Protein AF-A0A1B9MR17-F1 (afdb_monomer_lite)

Sequence (73 aa):
MRGFVEDMENLGNCLDKAQQTYQNSMNKLCKGRGNVIGQIERFREMGIEVKKPINPDITLLSMNELNNENESK

Radius of gyration: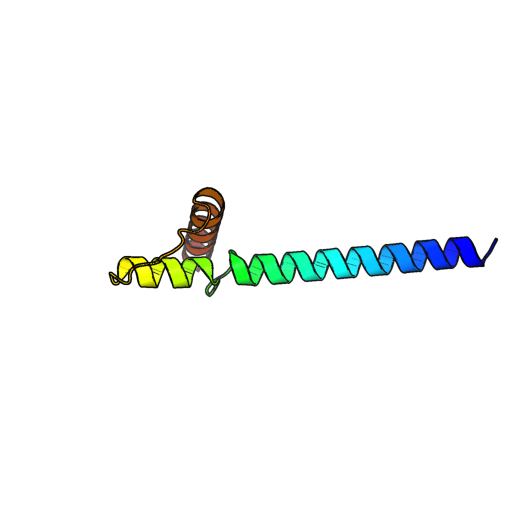 18.48 Å; chains: 1; bounding box: 43×33×48 Å

Foldseek 3Di:
DVVVVVVVVVVVVVVVVVVVVVVVVLCLCAADDHHPLVVVVVCVVVVNDDPDDDDVVSSVSSVVRVVVVVVVD

Secondary structure (DSSP, 8-state):
-HHHHHHHHHHHHHHHHHHHHHHHHHHHHHSSTT-HHHHHHHHHHTT---SSPPPHHHHHHHHHHHHHHHHT-

Structure (mmCIF, N/CA/C/O backbone):
data_AF-A0A1B9MR17-F1
#
_entry.id   AF-A0A1B9MR17-F1
#
loop_
_atom_site.group_PDB
_atom_site.id
_atom_site.type_symbol
_atom_site.label_atom_id
_atom_site.label_alt_id
_atom_site.label_comp_id
_atom_site.label_asym_id
_atom_site.label_entity_id
_atom_site.label_seq_id
_atom_site.pdbx_PDB_ins_code
_atom_site.Cartn_x
_atom_site.Cartn_y
_atom_site.Cartn_z
_atom_site.occupancy
_atom_site.B_iso_or_equiv
_atom_site.auth_seq_id
_atom_site.auth_comp_id
_atom_site.auth_asym_id
_atom_site.auth_atom_id
_atom_site.pdbx_PDB_model_num
ATOM 1 N N . MET A 1 1 ? 24.919 3.603 -26.533 1.00 61.25 1 MET A N 1
ATOM 2 C CA . MET A 1 1 ? 23.939 2.506 -26.342 1.00 61.25 1 MET A CA 1
ATOM 3 C C . MET A 1 1 ? 23.977 1.868 -24.953 1.00 61.25 1 MET A C 1
ATOM 5 O O . MET A 1 1 ? 22.902 1.559 -24.472 1.00 61.25 1 MET A O 1
ATOM 9 N N . ARG A 1 2 ? 25.133 1.711 -24.278 1.00 73.19 2 ARG A N 1
ATOM 10 C CA . ARG A 1 2 ? 25.182 1.177 -22.894 1.00 73.19 2 ARG A CA 1
ATOM 11 C C . ARG A 1 2 ? 24.396 1.999 -21.859 1.00 73.19 2 ARG A C 1
ATOM 13 O O . ARG A 1 2 ? 23.697 1.400 -21.060 1.00 73.19 2 ARG A O 1
ATOM 20 N N . GLY A 1 3 ? 24.444 3.333 -21.942 1.00 89.44 3 GLY A N 1
ATOM 21 C CA . GLY A 1 3 ? 23.753 4.206 -20.979 1.00 89.44 3 GLY A CA 1
ATOM 22 C C . GLY A 1 3 ? 22.234 4.020 -20.944 1.00 89.44 3 GLY A C 1
ATOM 23 O O . GLY A 1 3 ? 21.664 3.951 -19.872 1.00 89.44 3 GLY A O 1
ATOM 24 N N . PHE A 1 4 ? 21.583 3.804 -22.094 1.00 93.69 4 PHE A N 1
ATOM 25 C CA . PHE A 1 4 ? 20.129 3.603 -22.119 1.00 93.69 4 PHE A CA 1
ATOM 26 C C . PHE A 1 4 ? 19.696 2.313 -21.406 1.00 93.69 4 PHE A C 1
ATOM 28 O O . PHE A 1 4 ? 18.661 2.283 -20.754 1.00 93.69 4 PHE A O 1
ATOM 35 N N . VAL A 1 5 ? 20.485 1.240 -21.521 1.00 95.12 5 VAL A N 1
ATOM 36 C CA . VAL A 1 5 ? 20.190 -0.025 -20.829 1.00 95.12 5 VAL A CA 1
ATOM 37 C C . VAL A 1 5 ? 20.338 0.151 -19.317 1.00 95.12 5 VAL A C 1
ATOM 39 O O . VAL A 1 5 ? 19.471 -0.292 -18.571 1.00 95.12 5 VAL A O 1
ATOM 42 N N . GLU A 1 6 ? 21.381 0.856 -18.879 1.00 95.81 6 GLU A N 1
ATOM 43 C CA . GLU A 1 6 ? 21.605 1.198 -17.470 1.00 95.81 6 GLU A CA 1
ATOM 44 C C . GLU A 1 6 ? 20.500 2.118 -16.917 1.00 95.81 6 GLU A C 1
ATOM 46 O O . GLU A 1 6 ? 19.991 1.889 -15.821 1.00 95.81 6 GLU A O 1
ATOM 51 N N . ASP A 1 7 ? 20.047 3.103 -17.698 1.00 96.31 7 ASP A N 1
ATOM 52 C CA . ASP A 1 7 ? 18.922 3.975 -17.338 1.00 96.31 7 ASP A CA 1
ATOM 53 C C . ASP A 1 7 ? 17.621 3.177 -17.152 1.00 96.31 7 ASP A C 1
ATOM 55 O O . ASP A 1 7 ? 16.870 3.418 -16.204 1.00 96.31 7 ASP A O 1
ATOM 59 N N . MET A 1 8 ? 17.353 2.202 -18.028 1.00 96.94 8 MET A N 1
ATOM 60 C CA . MET A 1 8 ? 16.172 1.339 -17.920 1.00 96.94 8 MET A CA 1
ATOM 61 C C . MET A 1 8 ? 16.258 0.374 -16.729 1.00 96.94 8 MET A C 1
ATOM 63 O O . MET A 1 8 ? 15.249 0.142 -16.064 1.00 96.94 8 MET A O 1
ATOM 67 N N . GLU A 1 9 ? 17.444 -0.150 -16.414 1.00 96.50 9 GLU A N 1
ATOM 68 C CA . GLU A 1 9 ? 17.664 -0.975 -15.219 1.00 96.50 9 GLU A CA 1
ATOM 69 C C . GLU A 1 9 ? 17.444 -0.162 -13.932 1.00 96.50 9 GLU A C 1
ATOM 71 O O . GLU A 1 9 ? 16.732 -0.590 -13.019 1.00 96.50 9 GLU A O 1
ATOM 76 N N . ASN A 1 10 ? 17.963 1.068 -13.889 1.00 97.44 10 ASN A N 1
ATOM 77 C CA . ASN A 1 10 ? 17.732 1.999 -12.787 1.00 97.44 10 ASN A CA 1
ATOM 78 C C . ASN A 1 10 ? 16.249 2.354 -12.626 1.00 97.44 10 ASN A C 1
ATOM 80 O O . ASN A 1 10 ? 15.747 2.410 -11.500 1.00 97.44 10 ASN A O 1
ATOM 84 N N . LEU A 1 11 ? 15.529 2.554 -13.733 1.00 97.62 11 LEU A N 1
ATOM 85 C CA . LEU A 1 11 ? 14.087 2.782 -13.702 1.00 97.62 11 LEU A CA 1
ATOM 86 C C . LEU A 1 11 ? 13.343 1.582 -13.102 1.00 97.62 11 LEU A C 1
ATOM 88 O O . LEU A 1 11 ? 12.495 1.781 -12.232 1.00 97.62 11 LEU A O 1
ATOM 92 N N . GLY A 1 12 ? 13.692 0.359 -13.510 1.00 97.88 12 GLY A N 1
ATOM 93 C CA . GLY A 1 12 ? 13.138 -0.868 -12.929 1.00 97.88 12 GLY A CA 1
ATOM 94 C C . GLY A 1 12 ? 13.310 -0.907 -11.409 1.00 97.88 12 GLY A C 1
ATOM 95 O O . GLY A 1 12 ? 12.333 -1.032 -10.672 1.00 97.88 12 GLY A O 1
ATOM 96 N N . ASN A 1 13 ? 14.526 -0.646 -10.927 1.00 98.12 13 ASN A N 1
ATOM 97 C CA . ASN A 1 13 ? 14.826 -0.597 -9.493 1.00 98.12 13 ASN A CA 1
ATOM 98 C C . ASN A 1 13 ? 14.014 0.470 -8.737 1.00 98.12 13 ASN A C 1
ATOM 100 O O . ASN A 1 13 ? 13.603 0.264 -7.590 1.00 98.12 13 ASN A O 1
ATOM 104 N N . CYS A 1 14 ? 13.788 1.634 -9.348 1.00 98.12 14 CYS A N 1
ATOM 105 C CA . CYS A 1 14 ? 12.964 2.691 -8.762 1.00 98.12 14 CYS A CA 1
ATOM 106 C C . CYS A 1 14 ? 11.489 2.286 -8.671 1.00 98.12 14 CYS A C 1
ATOM 108 O O . CYS A 1 14 ? 10.850 2.556 -7.652 1.00 98.12 14 CYS A O 1
ATOM 110 N N . LEU A 1 15 ? 10.958 1.617 -9.697 1.00 98.44 15 LEU A N 1
ATOM 111 C CA . LEU A 1 15 ? 9.586 1.112 -9.698 1.00 98.44 15 LEU A CA 1
ATOM 112 C C . LEU A 1 15 ? 9.388 0.039 -8.626 1.00 98.44 15 LEU A C 1
ATOM 114 O O . LEU A 1 15 ? 8.416 0.110 -7.874 1.00 98.44 15 LEU A O 1
ATOM 118 N N . ASP A 1 16 ? 10.341 -0.878 -8.473 1.00 98.12 16 ASP A N 1
ATOM 119 C CA . ASP A 1 16 ? 10.288 -1.902 -7.427 1.00 98.12 16 ASP A CA 1
ATOM 120 C C . ASP A 1 16 ? 10.277 -1.281 -6.027 1.00 98.12 16 ASP A C 1
ATOM 122 O O . ASP A 1 16 ? 9.461 -1.644 -5.173 1.00 98.12 16 ASP A O 1
ATOM 126 N N . LYS A 1 17 ? 11.125 -0.274 -5.789 1.00 98.06 17 LYS A N 1
ATOM 127 C CA . LYS A 1 17 ? 11.132 0.476 -4.522 1.00 98.06 17 LYS A CA 1
ATOM 128 C C . LYS A 1 17 ? 9.824 1.224 -4.285 1.00 98.06 17 LYS A C 1
ATOM 130 O O . LYS A 1 17 ? 9.322 1.235 -3.156 1.00 98.06 17 LYS A O 1
ATOM 135 N N . ALA A 1 18 ? 9.267 1.848 -5.321 1.00 97.88 18 ALA A N 1
ATOM 136 C CA . ALA A 1 18 ? 7.989 2.543 -5.233 1.00 97.88 18 ALA A CA 1
ATOM 137 C C . ALA A 1 18 ? 6.866 1.563 -4.870 1.00 97.88 18 ALA A C 1
ATOM 139 O O . ALA A 1 18 ? 6.100 1.820 -3.938 1.00 97.88 18 ALA A O 1
ATOM 140 N N . GLN A 1 19 ? 6.834 0.399 -5.522 1.00 97.62 19 GLN A N 1
ATOM 141 C CA . GLN A 1 19 ? 5.863 -0.652 -5.251 1.00 97.62 19 GLN A CA 1
ATOM 142 C C . GLN A 1 19 ? 5.976 -1.167 -3.812 1.00 97.62 19 GLN A C 1
ATOM 144 O O . GLN A 1 19 ? 4.970 -1.249 -3.107 1.00 97.62 19 GLN A O 1
ATOM 149 N N . GLN A 1 20 ? 7.186 -1.461 -3.332 1.00 97.38 20 GLN A N 1
ATOM 150 C CA . GLN A 1 20 ? 7.405 -1.901 -1.949 1.00 97.38 20 GLN A CA 1
ATOM 151 C C . GLN A 1 20 ? 6.963 -0.843 -0.934 1.00 97.38 20 GLN A C 1
ATOM 153 O O . GLN A 1 20 ? 6.293 -1.156 0.052 1.00 97.38 20 GLN A O 1
ATOM 158 N N . THR A 1 21 ? 7.294 0.424 -1.183 1.00 96.69 21 THR A N 1
ATOM 159 C CA . THR A 1 21 ? 6.903 1.540 -0.311 1.00 96.69 21 THR A CA 1
ATOM 160 C C . THR A 1 21 ? 5.385 1.691 -0.258 1.00 96.69 21 THR A C 1
ATOM 162 O O . THR A 1 21 ? 4.821 1.867 0.827 1.00 96.69 21 THR A O 1
ATOM 165 N N . TYR A 1 22 ? 4.716 1.561 -1.406 1.00 95.56 22 TYR A N 1
ATOM 166 C CA . TYR A 1 22 ? 3.261 1.570 -1.494 1.00 95.56 22 TYR A CA 1
ATOM 167 C C . TYR A 1 22 ? 2.645 0.425 -0.684 1.00 95.56 22 TYR A C 1
ATOM 169 O O . TYR A 1 22 ? 1.810 0.682 0.181 1.00 95.56 22 TYR A O 1
ATOM 177 N N . GLN A 1 23 ? 3.103 -0.816 -0.882 1.00 93.44 23 GLN A N 1
ATOM 178 C CA . GLN A 1 23 ? 2.588 -1.975 -0.142 1.00 93.44 23 GLN A CA 1
ATOM 179 C C . GLN A 1 23 ? 2.786 -1.820 1.370 1.00 93.44 23 GLN A C 1
ATOM 181 O O . GLN A 1 23 ? 1.849 -2.012 2.141 1.00 93.44 23 GLN A O 1
ATOM 186 N N . ASN A 1 24 ? 3.968 -1.381 1.807 1.00 92.94 24 ASN A N 1
ATOM 187 C CA . ASN A 1 24 ? 4.255 -1.145 3.223 1.00 92.94 24 ASN A CA 1
ATOM 188 C C . ASN A 1 24 ? 3.358 -0.060 3.833 1.00 92.94 24 ASN A C 1
ATOM 190 O O . ASN A 1 24 ? 2.912 -0.185 4.976 1.00 92.94 24 ASN A O 1
ATOM 194 N N . SER A 1 25 ? 3.086 1.002 3.077 1.00 92.81 25 SER A N 1
ATOM 195 C CA . SER A 1 25 ? 2.193 2.081 3.505 1.00 92.81 25 SER A CA 1
ATOM 196 C C . SER A 1 25 ? 0.746 1.604 3.572 1.00 92.81 25 SER A C 1
ATOM 198 O O . SER A 1 25 ? 0.060 1.879 4.553 1.00 92.81 25 SER A O 1
ATOM 200 N N . MET A 1 26 ? 0.303 0.829 2.580 1.00 91.06 26 MET A N 1
ATOM 201 C CA . MET A 1 26 ? -1.044 0.267 2.539 1.00 91.06 26 MET A CA 1
ATOM 202 C C . MET A 1 26 ? -1.270 -0.741 3.667 1.00 91.06 26 MET A C 1
ATOM 204 O O . MET A 1 26 ? -2.338 -0.739 4.276 1.00 91.06 26 MET A O 1
ATOM 208 N N . ASN A 1 27 ? -0.244 -1.525 4.013 1.00 89.81 27 ASN A N 1
ATOM 209 C CA . ASN A 1 27 ? -0.269 -2.380 5.191 1.00 89.81 27 ASN A CA 1
ATOM 210 C C . ASN A 1 27 ? -0.516 -1.538 6.446 1.00 89.81 27 ASN A C 1
ATOM 212 O O . ASN A 1 27 ? -1.537 -1.688 7.097 1.00 89.81 27 ASN A O 1
ATOM 216 N N . LYS A 1 28 ? 0.326 -0.542 6.730 1.00 90.81 28 LYS A N 1
ATOM 217 C CA . LYS A 1 28 ? 0.134 0.322 7.910 1.00 90.81 28 LYS A CA 1
ATOM 218 C C . LYS A 1 28 ? -1.220 1.042 7.926 1.00 90.81 28 LYS A C 1
ATOM 220 O O . LYS A 1 28 ? -1.787 1.249 8.998 1.00 90.81 28 LYS A O 1
ATOM 225 N N . LEU A 1 29 ? -1.727 1.434 6.760 1.00 89.75 29 LEU A N 1
ATOM 226 C CA . LEU A 1 29 ? -2.997 2.139 6.636 1.00 89.75 29 LEU A CA 1
ATOM 227 C C . LEU A 1 29 ? -4.190 1.231 6.947 1.00 89.75 29 LEU A C 1
ATOM 229 O O . LEU A 1 29 ? -5.020 1.599 7.776 1.00 89.75 29 LEU A O 1
ATOM 233 N N . CYS A 1 30 ? -4.275 0.068 6.292 1.00 89.81 30 CYS A N 1
ATOM 234 C CA . CYS A 1 30 ? -5.495 -0.740 6.270 1.00 89.81 30 CYS A CA 1
ATOM 235 C C . CYS A 1 30 ? -5.309 -2.250 6.484 1.00 89.81 30 CYS A C 1
ATOM 237 O O . CYS A 1 30 ? -6.312 -2.918 6.678 1.00 89.81 30 CYS A O 1
ATOM 239 N N . LYS A 1 31 ? -4.091 -2.811 6.489 1.00 85.62 31 LYS A N 1
ATOM 240 C CA . LYS A 1 31 ? -3.888 -4.270 6.627 1.00 85.62 31 LYS A CA 1
ATOM 241 C C . LYS A 1 31 ? -3.128 -4.637 7.903 1.00 85.62 31 LYS A C 1
ATOM 243 O O . LYS A 1 31 ? -2.237 -3.923 8.353 1.00 85.62 31 LYS A O 1
ATOM 248 N N . GLY A 1 32 ? -3.453 -5.778 8.493 1.00 80.94 32 GLY A N 1
ATOM 249 C CA . GLY A 1 32 ? -2.766 -6.272 9.684 1.00 80.94 32 GLY A CA 1
ATOM 250 C C . GLY A 1 32 ? -3.302 -5.759 11.021 1.00 80.94 32 GLY A C 1
ATOM 251 O O . GLY A 1 32 ? -3.926 -4.692 11.121 1.00 80.94 32 GLY A O 1
ATOM 252 N N . ARG A 1 33 ? -3.007 -6.538 12.072 1.00 74.75 33 ARG A N 1
ATOM 253 C CA . ARG A 1 33 ? -3.360 -6.343 13.493 1.00 74.75 33 ARG A CA 1
ATOM 254 C C . ARG A 1 33 ? -2.745 -5.092 14.143 1.00 74.75 33 ARG A C 1
ATOM 256 O O . ARG A 1 33 ? -1.927 -5.172 15.058 1.00 74.75 33 ARG A O 1
ATOM 263 N N . GLY A 1 34 ? -3.137 -3.919 13.671 1.00 82.44 34 GLY A N 1
ATOM 264 C CA . GLY A 1 34 ? -2.646 -2.629 14.167 1.00 82.44 34 GLY A CA 1
ATOM 265 C C . GLY A 1 34 ? -2.750 -1.489 13.163 1.00 82.44 34 GLY A C 1
ATOM 266 O O . GLY A 1 34 ? -2.233 -0.406 13.431 1.00 82.44 34 GLY A O 1
ATOM 267 N N . ASN A 1 35 ? -3.397 -1.712 12.020 1.00 91.75 35 ASN A N 1
ATOM 268 C CA . ASN A 1 35 ? -3.554 -0.685 11.007 1.00 91.75 35 ASN A CA 1
ATOM 269 C C . ASN A 1 35 ? -4.315 0.551 11.527 1.00 91.75 35 ASN A C 1
ATOM 271 O O . ASN A 1 35 ? -5.142 0.465 12.441 1.00 91.75 35 ASN A O 1
ATOM 275 N N . VAL A 1 36 ? -4.003 1.709 10.946 1.00 91.19 36 VAL A N 1
ATOM 276 C CA . VAL A 1 36 ? -4.511 3.017 11.387 1.00 91.19 36 VAL A CA 1
ATOM 277 C C . VAL A 1 36 ? -6.035 3.089 11.306 1.00 91.19 36 VAL A C 1
ATOM 279 O O . VAL A 1 36 ? -6.670 3.577 12.238 1.00 91.19 36 VAL A O 1
ATOM 282 N N . ILE A 1 37 ? -6.631 2.570 10.232 1.00 91.00 37 ILE A N 1
ATOM 283 C CA . ILE A 1 37 ? -8.087 2.587 10.042 1.00 91.00 37 ILE A CA 1
ATOM 284 C C . ILE A 1 37 ? -8.798 1.812 11.156 1.00 91.00 37 ILE A C 1
ATOM 286 O O . ILE A 1 37 ? -9.707 2.341 11.787 1.00 91.00 37 ILE A O 1
ATOM 290 N N . GLY A 1 38 ? -8.332 0.606 11.480 1.00 89.31 38 GLY A N 1
ATOM 291 C CA . GLY A 1 38 ? -8.900 -0.195 12.561 1.00 89.31 38 GLY A CA 1
ATOM 292 C C . GLY A 1 38 ? -8.734 0.446 13.943 1.00 89.31 38 GLY A C 1
ATOM 293 O O . GLY A 1 38 ? -9.546 0.207 14.831 1.00 89.31 38 GLY A O 1
ATOM 294 N N . GLN A 1 39 ? -7.700 1.266 14.160 1.00 89.00 39 GLN A N 1
ATOM 295 C CA . GLN A 1 39 ? -7.569 2.054 15.394 1.00 89.00 39 GLN A CA 1
ATOM 296 C C . GLN A 1 39 ? -8.579 3.207 15.445 1.00 89.00 39 GLN A C 1
ATOM 298 O O . GLN A 1 39 ? -9.209 3.424 16.477 1.00 89.00 39 GLN A O 1
ATOM 303 N N . ILE A 1 40 ? -8.759 3.920 14.332 1.00 89.25 40 ILE A N 1
ATOM 304 C CA . ILE A 1 40 ? -9.729 5.017 14.217 1.00 89.25 40 ILE A CA 1
ATOM 305 C C . ILE A 1 40 ? -11.154 4.510 14.445 1.00 89.25 40 ILE A C 1
ATOM 307 O O . ILE A 1 40 ? -11.927 5.146 15.158 1.00 89.25 40 ILE A O 1
ATOM 311 N N . GLU A 1 41 ? -11.485 3.340 13.912 1.00 87.50 41 GLU A N 1
ATOM 312 C CA . GLU A 1 41 ? -12.805 2.737 14.097 1.00 87.50 41 GLU A CA 1
ATOM 313 C C . GLU A 1 41 ? -13.041 2.296 15.543 1.00 87.50 41 GLU A C 1
ATOM 315 O O . GLU A 1 41 ? -14.105 2.575 16.087 1.00 87.50 41 GLU A O 1
ATOM 320 N N . ARG A 1 42 ? -12.025 1.765 16.236 1.00 87.06 42 ARG A N 1
ATOM 321 C CA . ARG A 1 42 ? -12.105 1.532 17.690 1.00 87.06 42 ARG A CA 1
ATOM 322 C C . ARG A 1 42 ? -12.353 2.817 18.480 1.00 87.06 42 ARG A C 1
ATOM 324 O O . ARG A 1 42 ? -13.109 2.807 19.446 1.00 87.06 42 ARG A O 1
ATOM 331 N N . PHE A 1 43 ? -11.744 3.941 18.092 1.00 88.00 43 PHE A N 1
ATOM 332 C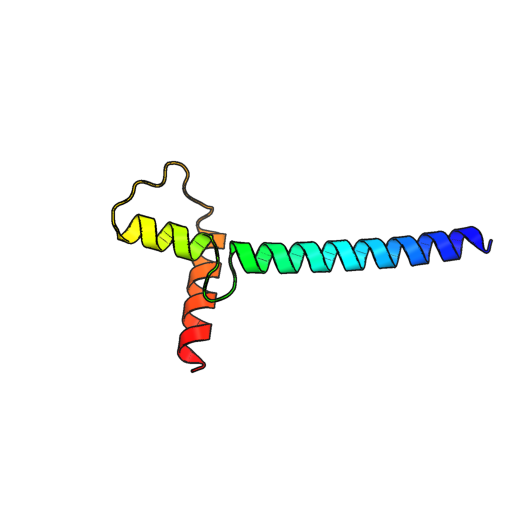 CA . PHE A 1 43 ? -12.046 5.231 18.723 1.00 88.00 43 PHE A CA 1
ATOM 333 C C . PHE A 1 43 ? -13.502 5.648 18.488 1.00 88.00 43 PHE A C 1
ATOM 335 O O . PHE A 1 43 ? -14.155 6.118 19.421 1.00 88.00 43 PHE A O 1
ATOM 342 N N . ARG A 1 44 ? -14.029 5.416 17.280 1.00 85.69 44 ARG A N 1
ATOM 343 C CA . ARG A 1 44 ? -15.438 5.664 16.954 1.00 85.69 44 ARG A CA 1
ATOM 344 C C . ARG A 1 44 ? -16.380 4.793 17.790 1.00 85.69 44 ARG A C 1
ATOM 346 O O . ARG A 1 44 ? -17.361 5.309 18.314 1.00 85.69 44 ARG A O 1
ATOM 353 N N . GLU A 1 45 ? -16.058 3.512 17.972 1.00 86.00 45 GLU A N 1
ATOM 354 C CA . GLU A 1 45 ? -16.800 2.586 18.847 1.00 86.00 45 GLU A CA 1
ATOM 355 C C . GLU A 1 45 ? -16.812 3.046 20.313 1.00 86.00 45 GLU A C 1
ATOM 357 O O . GLU A 1 45 ? -17.811 2.879 21.007 1.00 86.00 45 GLU A O 1
ATOM 362 N N . MET A 1 46 ? -15.739 3.692 20.775 1.00 88.88 46 MET A N 1
ATOM 363 C CA . MET A 1 46 ? -15.656 4.292 22.113 1.00 88.88 46 MET A CA 1
ATOM 364 C C . MET A 1 46 ? -16.361 5.657 22.228 1.00 88.88 46 MET A C 1
ATOM 366 O O . MET A 1 46 ? -16.257 6.318 23.261 1.00 88.88 46 MET A O 1
ATOM 370 N N . GLY A 1 47 ? -17.078 6.096 21.190 1.00 86.94 47 GLY A N 1
ATOM 371 C CA . GLY A 1 47 ? -17.845 7.343 21.197 1.00 86.94 47 GLY A CA 1
ATOM 372 C C . GLY A 1 47 ? -17.019 8.602 20.923 1.00 86.94 47 GLY A C 1
ATOM 373 O O . GLY A 1 47 ? -17.508 9.708 21.147 1.00 86.94 47 GLY A O 1
ATOM 374 N N . ILE A 1 48 ? -15.780 8.465 20.437 1.00 89.56 48 ILE A N 1
ATOM 375 C CA . ILE A 1 48 ? -14.967 9.608 20.009 1.00 89.56 48 ILE A CA 1
ATOM 376 C C . ILE A 1 48 ? -15.410 10.039 18.608 1.00 89.56 48 ILE A C 1
ATOM 378 O O . ILE A 1 48 ? -15.447 9.242 17.669 1.00 89.56 48 ILE A O 1
ATOM 382 N N . GLU A 1 49 ? -15.716 11.326 18.454 1.00 81.94 49 GLU A N 1
ATOM 383 C CA . GLU A 1 49 ? -16.145 11.894 17.179 1.00 81.94 49 GLU A CA 1
ATOM 384 C C . GLU A 1 49 ? -14.972 12.014 16.188 1.00 81.94 49 GLU A C 1
ATOM 386 O O . GLU A 1 49 ? -14.000 12.743 16.411 1.00 81.94 49 GLU A O 1
ATOM 391 N N . VAL A 1 50 ? -15.083 11.334 15.044 1.00 79.62 50 VAL A N 1
ATOM 392 C CA . VAL A 1 50 ? -14.109 11.415 13.949 1.00 79.62 50 VAL A CA 1
ATOM 393 C C . VAL A 1 50 ? -14.594 12.438 12.921 1.00 79.62 50 VAL A C 1
ATOM 395 O O . VAL A 1 50 ? -15.455 12.155 12.093 1.00 79.62 50 VAL A O 1
ATOM 398 N N . LYS A 1 51 ? -14.005 13.640 12.949 1.00 77.00 51 LYS A N 1
ATOM 399 C CA . LYS A 1 51 ? -14.427 14.802 12.133 1.00 77.00 51 LYS A CA 1
ATOM 400 C C . LYS A 1 51 ? -14.381 14.592 10.614 1.00 77.00 51 LYS A C 1
ATOM 402 O O . LYS A 1 51 ? -15.018 15.339 9.877 1.00 77.00 51 LYS A O 1
ATOM 407 N N . LYS A 1 52 ? -13.583 13.638 10.129 1.00 78.44 52 LYS A N 1
ATOM 408 C CA . LYS A 1 52 ? -13.500 13.279 8.709 1.00 78.44 52 LYS A CA 1
ATOM 409 C C . LYS A 1 52 ? -13.584 11.761 8.581 1.00 78.44 52 LYS A C 1
ATOM 411 O O . LYS A 1 52 ? -12.57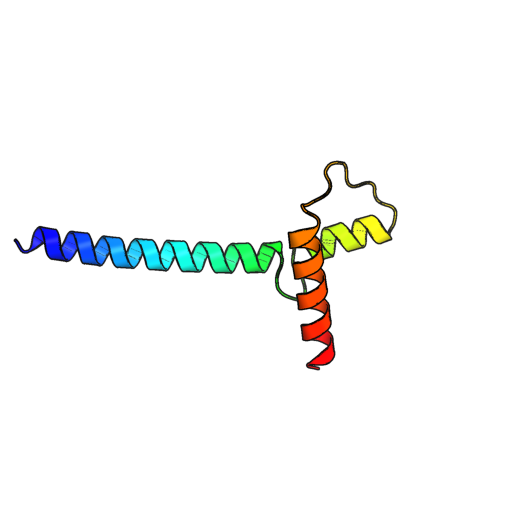6 11.103 8.846 1.00 78.44 52 LYS A O 1
ATOM 416 N N . PRO A 1 53 ? -14.751 11.209 8.216 1.00 71.12 53 PRO A N 1
ATOM 417 C CA . PRO A 1 53 ? -14.872 9.776 8.014 1.00 71.12 53 PRO A CA 1
ATOM 418 C C . PRO A 1 53 ? -13.944 9.335 6.879 1.00 71.12 53 PRO A C 1
ATOM 420 O O . PRO A 1 53 ? -13.804 10.018 5.862 1.00 71.12 53 PRO A O 1
ATOM 423 N N . ILE A 1 54 ? -13.277 8.204 7.087 1.00 81.56 54 ILE A N 1
ATOM 424 C CA . ILE A 1 54 ? -12.449 7.555 6.070 1.00 81.56 54 ILE A CA 1
ATOM 425 C C . ILE A 1 54 ? -13.377 6.911 5.033 1.00 81.56 54 ILE A C 1
ATOM 427 O O . ILE A 1 54 ? -14.527 6.599 5.343 1.00 81.56 54 ILE A O 1
ATOM 431 N N . ASN A 1 55 ? -12.898 6.755 3.793 1.00 85.69 55 ASN A N 1
ATOM 432 C CA . ASN A 1 55 ? -13.667 6.111 2.729 1.00 85.69 55 ASN A CA 1
ATOM 433 C C . ASN A 1 55 ? -14.216 4.747 3.222 1.00 85.69 55 ASN A C 1
ATOM 435 O O . ASN A 1 55 ? -13.405 3.887 3.584 1.00 85.69 55 ASN A O 1
ATOM 439 N N . PRO A 1 56 ? -15.550 4.539 3.203 1.00 83.38 56 PRO A N 1
ATOM 440 C CA . PRO A 1 56 ? -16.189 3.320 3.694 1.00 83.38 56 PRO A CA 1
ATOM 441 C C . PRO A 1 56 ? -15.650 2.032 3.067 1.00 83.38 56 PRO A C 1
ATOM 443 O O . PRO A 1 56 ? -15.540 1.027 3.765 1.00 83.38 56 PRO A O 1
ATOM 446 N N . ASP A 1 57 ? -15.266 2.064 1.790 1.00 86.50 57 ASP A N 1
ATOM 447 C CA . ASP A 1 57 ? -14.772 0.887 1.070 1.00 86.50 57 ASP A CA 1
ATOM 448 C C . ASP A 1 57 ? -13.431 0.409 1.642 1.00 86.50 57 ASP A C 1
ATOM 450 O O . ASP A 1 57 ? -13.215 -0.783 1.865 1.00 86.50 57 ASP A O 1
ATOM 454 N N . ILE A 1 58 ? -12.529 1.354 1.935 1.00 84.75 58 ILE A N 1
ATOM 455 C CA . ILE A 1 58 ? -11.212 1.054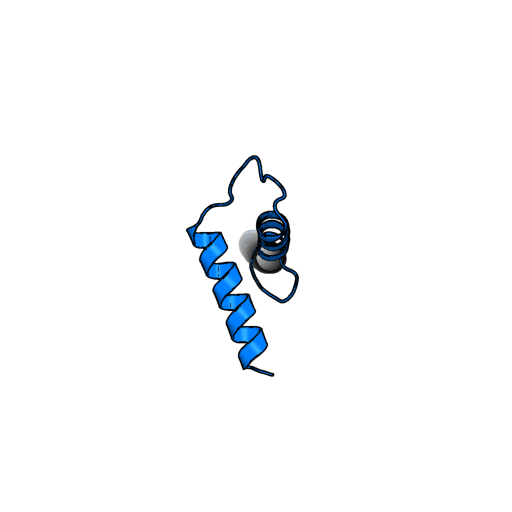 2.518 1.00 84.75 58 ILE A CA 1
ATOM 456 C C . ILE A 1 58 ? -11.370 0.637 3.983 1.00 84.75 58 ILE A C 1
ATOM 458 O O . ILE A 1 58 ? -10.652 -0.243 4.462 1.00 84.75 58 ILE A O 1
ATOM 462 N N . THR A 1 59 ? -12.328 1.240 4.686 1.00 86.94 59 THR A N 1
ATOM 463 C CA . THR A 1 59 ? -12.693 0.849 6.045 1.00 86.94 59 THR A CA 1
ATOM 464 C C . THR A 1 59 ? -13.161 -0.603 6.088 1.00 86.94 59 THR A C 1
ATOM 466 O O . THR A 1 59 ? -12.549 -1.409 6.785 1.00 86.94 59 THR A O 1
ATOM 469 N N . LEU A 1 60 ? -14.140 -0.979 5.262 1.00 85.31 60 LEU A N 1
ATOM 470 C CA . LEU A 1 60 ? -14.644 -2.351 5.181 1.00 85.31 60 LEU A CA 1
ATOM 471 C C . LEU A 1 60 ? -13.539 -3.361 4.845 1.00 85.31 60 LEU A C 1
ATOM 473 O O . LEU A 1 60 ? -13.462 -4.417 5.474 1.00 85.31 60 LEU A O 1
ATOM 477 N N . LEU A 1 61 ? -12.659 -3.027 3.894 1.00 85.38 61 LEU A N 1
ATOM 478 C CA . LEU A 1 61 ? -11.508 -3.867 3.564 1.00 85.38 61 LEU A CA 1
ATOM 479 C C . LEU A 1 61 ? -10.621 -4.096 4.796 1.00 85.38 61 LEU A C 1
ATOM 481 O O . LEU A 1 61 ? -10.281 -5.236 5.097 1.00 85.38 61 LEU A O 1
ATOM 485 N N . SER A 1 62 ? -10.297 -3.033 5.538 1.00 86.38 62 SER A N 1
ATOM 486 C CA . SER A 1 62 ? -9.486 -3.130 6.756 1.00 86.38 62 SER A CA 1
ATOM 487 C C . SER A 1 62 ? -10.119 -4.020 7.827 1.00 86.38 62 SER A C 1
ATOM 489 O O . SER A 1 62 ? -9.430 -4.849 8.427 1.00 86.38 62 SER A O 1
ATOM 491 N N . MET A 1 63 ? -11.429 -3.896 8.056 1.00 84.56 63 MET A N 1
ATOM 492 C CA . MET A 1 63 ? -12.126 -4.755 9.017 1.00 84.56 63 MET A CA 1
ATOM 493 C C . MET A 1 63 ? -12.136 -6.222 8.596 1.00 84.56 63 MET A C 1
ATOM 495 O O . MET A 1 63 ? -11.901 -7.089 9.435 1.00 84.56 63 MET A O 1
ATOM 499 N N . ASN A 1 64 ? -12.377 -6.509 7.317 1.00 84.88 64 ASN A N 1
ATOM 500 C CA . ASN A 1 64 ? -12.381 -7.882 6.817 1.00 84.88 64 ASN A CA 1
ATOM 501 C C . ASN A 1 64 ? -11.006 -8.540 6.985 1.00 84.88 64 ASN A C 1
ATOM 503 O O . ASN A 1 64 ? -10.919 -9.664 7.472 1.00 84.88 64 ASN A O 1
ATOM 507 N N . GLU A 1 65 ? -9.931 -7.819 6.658 1.00 82.44 65 GLU A N 1
ATOM 508 C CA . GLU A 1 65 ? -8.556 -8.291 6.861 1.00 82.44 65 GLU A CA 1
ATOM 509 C C . GLU A 1 65 ? -8.266 -8.583 8.344 1.00 82.44 65 GLU A C 1
ATOM 511 O O . GLU A 1 65 ? -7.709 -9.629 8.671 1.00 82.44 65 GLU A O 1
ATOM 516 N N . LEU A 1 66 ? -8.699 -7.708 9.262 1.00 80.19 66 LEU A N 1
ATOM 517 C CA . LEU A 1 66 ? -8.554 -7.932 10.706 1.00 80.19 66 LEU A CA 1
ATOM 518 C C . LEU A 1 66 ? -9.308 -9.178 11.190 1.00 80.19 66 LEU A C 1
ATOM 520 O O . LEU A 1 66 ? -8.800 -9.891 12.054 1.00 80.19 66 LEU A O 1
ATOM 524 N N . ASN A 1 67 ? -10.506 -9.434 10.664 1.00 80.44 67 ASN A N 1
ATOM 525 C CA . ASN A 1 67 ? -11.315 -10.591 11.047 1.00 80.44 67 ASN A CA 1
ATOM 526 C C . ASN A 1 67 ? -10.681 -11.902 10.562 1.00 80.44 67 ASN A C 1
ATOM 528 O O . ASN A 1 67 ? -10.514 -12.823 11.359 1.00 80.44 67 ASN A O 1
ATOM 532 N N . ASN A 1 68 ? -10.221 -11.948 9.310 1.00 78.44 68 ASN A N 1
ATOM 533 C CA . ASN A 1 68 ? -9.561 -13.124 8.734 1.00 78.44 68 ASN A CA 1
ATOM 534 C C . ASN A 1 68 ? -8.262 -13.502 9.477 1.00 78.44 68 ASN A C 1
ATOM 536 O O . ASN A 1 68 ? -7.969 -14.684 9.674 1.00 78.44 68 ASN A O 1
ATOM 540 N N . GLU A 1 69 ? -7.481 -12.511 9.930 1.00 71.06 69 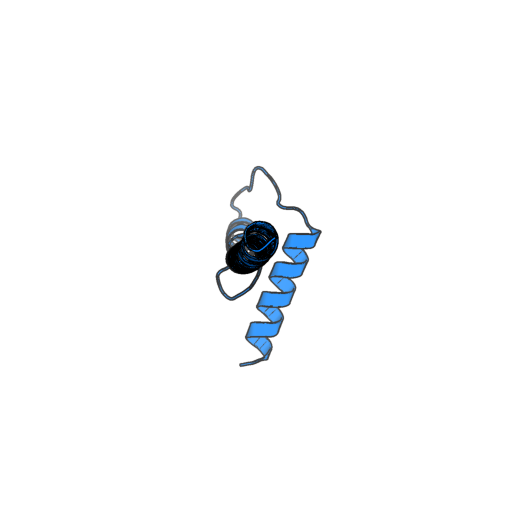GLU A N 1
ATOM 541 C CA . GLU A 1 69 ? -6.272 -12.753 10.737 1.00 71.06 69 GLU A CA 1
ATOM 542 C C . GLU A 1 69 ? -6.576 -13.346 12.122 1.00 71.06 69 GLU A C 1
ATOM 544 O O . GLU A 1 69 ? -5.735 -14.055 12.680 1.00 71.06 69 GLU A O 1
ATOM 549 N N . ASN A 1 70 ? -7.754 -13.06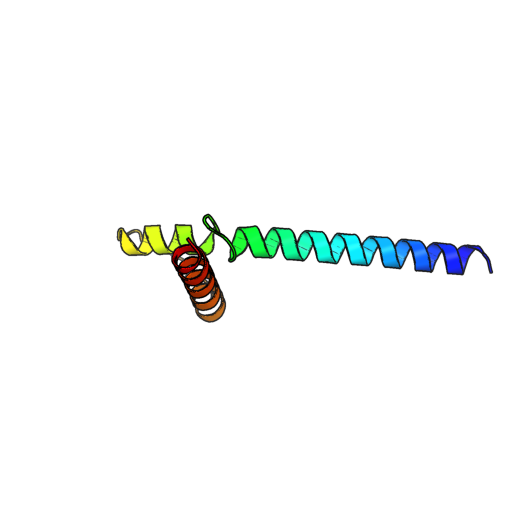0 12.686 1.00 67.75 70 ASN A N 1
ATOM 550 C CA . ASN A 1 70 ? -8.173 -13.609 13.976 1.00 67.75 70 ASN A CA 1
ATOM 551 C C . ASN A 1 70 ? -8.707 -15.041 13.847 1.00 67.75 70 ASN A C 1
ATOM 553 O O . ASN A 1 70 ? -8.513 -15.823 14.766 1.00 67.75 70 ASN A O 1
ATOM 557 N N . GLU A 1 71 ? -9.342 -15.388 12.724 1.00 67.12 71 GLU A N 1
ATOM 558 C CA . GLU A 1 71 ? -9.847 -16.746 12.459 1.00 67.12 71 GLU A CA 1
ATOM 559 C C . GLU A 1 71 ? -8.736 -17.744 12.099 1.00 67.12 71 GLU A C 1
ATOM 561 O O . GLU A 1 71 ? -8.906 -18.952 12.245 1.00 67.12 71 GLU A O 1
ATOM 566 N N . SER A 1 72 ? -7.579 -17.251 11.648 1.00 61.59 72 SER A N 1
ATOM 567 C CA . SER A 1 72 ? -6.420 -18.080 11.284 1.00 61.59 72 SER A CA 1
ATOM 568 C C . SER A 1 72 ? -5.529 -18.475 12.480 1.00 61.59 72 SER A C 1
ATOM 570 O O . SER A 1 72 ? -4.443 -19.021 12.272 1.00 61.59 72 SER A O 1
ATOM 572 N N . LYS A 1 73 ? -5.939 -18.178 13.720 1.00 51.66 73 LYS A N 1
ATOM 573 C CA . LYS A 1 73 ? -5.240 -18.516 14.973 1.00 51.66 73 LYS A CA 1
ATOM 574 C C . LYS A 1 73 ? -6.124 -19.341 15.892 1.00 51.66 73 LYS A C 1
ATOM 576 O O . LYS A 1 73 ? -5.553 -20.232 16.558 1.00 51.66 73 LYS A O 1
#

pLDDT: mean 86.67, std 9.73, range [51.66, 98.44]